Protein AF-A0A0D6QPH2-F1 (afdb_monomer)

Structure (mmCIF, N/CA/C/O backbone):
data_AF-A0A0D6QPH2-F1
#
_entry.id   AF-A0A0D6QPH2-F1
#
loop_
_atom_site.group_PDB
_atom_site.id
_atom_site.type_symbol
_atom_site.label_atom_id
_atom_site.label_alt_id
_atom_site.label_comp_id
_atom_site.label_asym_id
_atom_site.label_entity_id
_atom_site.label_seq_id
_atom_site.pdbx_PDB_ins_code
_atom_site.Cartn_x
_atom_site.Cartn_y
_atom_site.Cartn_z
_atom_site.occupancy
_atom_site.B_iso_or_equiv
_atom_site.auth_seq_id
_atom_site.auth_comp_id
_atom_site.auth_asym_id
_atom_site.auth_atom_id
_atom_site.pdbx_PDB_model_num
ATOM 1 N N . MET A 1 1 ? -24.307 16.383 62.737 1.00 40.12 1 MET A N 1
ATOM 2 C CA . MET A 1 1 ? -23.152 16.161 61.838 1.00 40.12 1 MET A CA 1
ATOM 3 C C . MET A 1 1 ? -23.706 15.683 60.499 1.00 40.12 1 MET A C 1
ATOM 5 O O . MET A 1 1 ? -24.407 14.683 60.487 1.00 40.12 1 MET A O 1
ATOM 9 N N . ARG A 1 2 ? -23.546 16.460 59.417 1.00 39.25 2 ARG A N 1
ATOM 10 C CA . ARG A 1 2 ? -24.075 16.139 58.074 1.00 39.25 2 ARG A CA 1
ATOM 11 C C . ARG A 1 2 ? -23.055 15.276 57.315 1.00 39.25 2 ARG A C 1
ATOM 13 O O . ARG A 1 2 ? -21.890 15.669 57.307 1.00 39.25 2 ARG A O 1
ATOM 20 N N . PRO A 1 3 ? -23.450 14.178 56.651 1.00 43.19 3 PRO A N 1
ATOM 21 C CA . PRO A 1 3 ? -22.551 13.473 55.750 1.00 43.19 3 PRO A CA 1
ATOM 22 C C . PRO A 1 3 ? -22.419 14.270 54.446 1.00 43.19 3 PRO A C 1
ATOM 24 O O . PRO A 1 3 ? -23.414 14.693 53.855 1.00 43.19 3 PRO A O 1
ATOM 27 N N . GLN A 1 4 ? -21.179 14.519 54.027 1.00 46.94 4 GLN A N 1
ATOM 28 C CA . GLN A 1 4 ? -20.882 15.124 52.736 1.00 46.94 4 GLN A CA 1
ATOM 29 C C . GLN A 1 4 ? -21.007 14.068 51.638 1.00 46.94 4 GLN A C 1
ATOM 31 O O . GLN A 1 4 ? -20.364 13.023 51.680 1.00 46.94 4 GLN A O 1
ATOM 36 N N . VAL A 1 5 ? -21.858 14.356 50.658 1.00 51.09 5 VAL A N 1
ATOM 37 C CA . VAL A 1 5 ? -22.009 13.572 49.434 1.00 51.09 5 VAL A CA 1
ATOM 38 C C . VAL A 1 5 ? -20.795 13.858 48.552 1.00 51.09 5 VAL A C 1
ATOM 40 O O . VAL A 1 5 ? -20.709 14.919 47.935 1.00 51.09 5 VAL A O 1
ATOM 43 N N . ILE A 1 6 ? -19.846 12.925 48.505 1.00 52.03 6 ILE A N 1
ATOM 44 C CA . ILE A 1 6 ? -18.711 12.978 47.580 1.00 52.03 6 ILE A CA 1
ATOM 45 C C . ILE A 1 6 ? -19.238 12.598 46.192 1.00 52.03 6 ILE A C 1
ATOM 47 O O . ILE A 1 6 ? -19.447 11.427 45.885 1.00 52.03 6 ILE A O 1
ATOM 51 N N . ARG A 1 7 ? -19.492 13.604 45.350 1.00 48.62 7 ARG A N 1
ATOM 52 C CA . ARG A 1 7 ? -19.710 13.411 43.912 1.00 48.62 7 ARG A CA 1
ATOM 53 C C . ARG A 1 7 ? -18.350 13.222 43.241 1.00 48.62 7 ARG A C 1
ATOM 55 O O . ARG A 1 7 ? -17.692 14.198 42.899 1.00 48.62 7 ARG A O 1
ATOM 62 N N . LEU A 1 8 ? -17.934 11.971 43.055 1.00 47.03 8 LEU A N 1
ATOM 63 C CA . LEU A 1 8 ? -16.878 11.620 42.104 1.00 47.03 8 LEU A CA 1
ATOM 64 C C . LEU A 1 8 ? -17.444 11.796 40.690 1.00 47.03 8 LEU A C 1
ATOM 66 O O . LEU A 1 8 ? -18.171 10.944 40.184 1.00 47.03 8 LEU A O 1
ATOM 70 N N . ILE A 1 9 ? -17.171 12.952 40.088 1.00 52.75 9 ILE A N 1
ATOM 71 C CA . ILE A 1 9 ? -17.467 13.214 38.680 1.00 52.75 9 ILE A CA 1
ATOM 72 C C . ILE A 1 9 ? -16.400 12.505 37.846 1.00 52.75 9 ILE A C 1
ATOM 74 O O . ILE A 1 9 ? -15.202 12.669 38.067 1.00 52.75 9 ILE A O 1
ATOM 78 N N . ALA A 1 10 ? -16.884 11.682 36.922 1.00 47.38 10 ALA A N 1
ATOM 79 C CA . ALA A 1 10 ? -16.132 10.839 36.014 1.00 47.38 10 ALA A CA 1
ATOM 80 C C . ALA A 1 10 ? -15.058 11.610 35.227 1.00 47.38 10 ALA A C 1
ATOM 82 O O . ALA A 1 10 ? -15.365 12.509 34.447 1.00 47.38 10 ALA A O 1
ATOM 83 N N . ALA A 1 11 ? -13.803 11.186 35.371 1.00 50.38 11 ALA A N 1
ATOM 84 C CA . ALA A 1 11 ? -12.746 11.467 34.410 1.00 50.38 11 ALA A CA 1
ATOM 85 C C . ALA A 1 11 ? -12.866 10.463 33.250 1.00 50.38 11 ALA A C 1
ATOM 87 O O . ALA A 1 11 ? -12.215 9.425 33.238 1.00 50.38 11 ALA A O 1
ATOM 88 N N . LEU A 1 12 ? -13.757 10.741 32.298 1.00 48.78 12 LEU A N 1
ATOM 89 C CA . LEU A 1 12 ? -13.895 9.986 31.047 1.00 48.78 12 LEU A CA 1
ATOM 9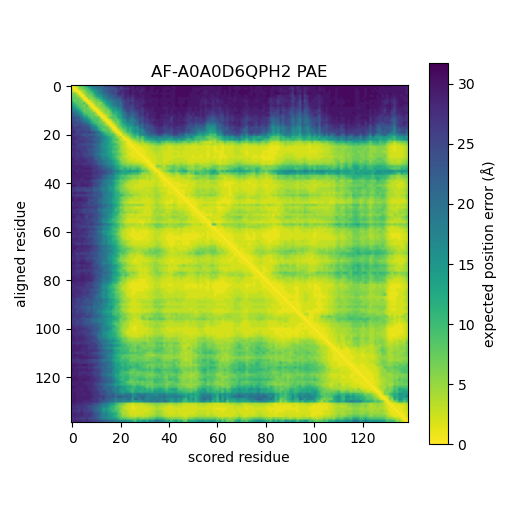0 C C . LEU A 1 12 ? -13.955 10.979 29.884 1.00 48.78 12 LEU A C 1
ATOM 92 O O . LEU A 1 12 ? -14.996 11.188 29.274 1.00 48.78 12 LEU A O 1
ATOM 96 N N . ALA A 1 13 ? -12.837 11.645 29.609 1.00 50.22 13 ALA A N 1
ATOM 97 C CA . ALA A 1 13 ? -12.707 12.521 28.446 1.00 50.22 13 ALA A CA 1
ATOM 98 C C . ALA A 1 13 ? -11.258 12.530 27.942 1.00 50.22 13 ALA A C 1
ATOM 100 O O . ALA A 1 13 ? -10.602 13.567 27.928 1.00 50.22 13 ALA A O 1
ATOM 101 N N . SER A 1 14 ? -10.704 11.361 27.600 1.00 45.38 14 SER A N 1
ATOM 102 C CA . SER A 1 14 ? -9.336 11.282 27.053 1.00 45.38 14 SER A CA 1
ATOM 103 C C . SER A 1 14 ? -9.091 10.047 26.172 1.00 45.38 14 SER A C 1
ATOM 105 O O . SER A 1 14 ? -8.081 9.377 26.344 1.00 45.38 14 SER A O 1
ATOM 107 N N . VAL A 1 15 ? -9.996 9.701 25.246 1.00 50.97 15 VAL A N 1
ATOM 108 C CA . VAL A 1 15 ? -9.698 8.646 24.237 1.00 50.97 15 VAL A CA 1
ATOM 109 C C . VAL A 1 15 ? -10.086 9.032 22.800 1.00 50.97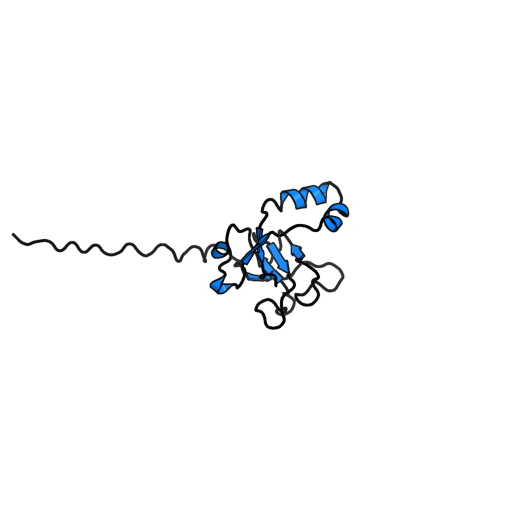 15 VAL A C 1
ATOM 111 O O . VAL A 1 15 ? -9.670 8.379 21.856 1.00 50.97 15 VAL A O 1
ATOM 114 N N . ALA A 1 16 ? -10.813 10.131 22.582 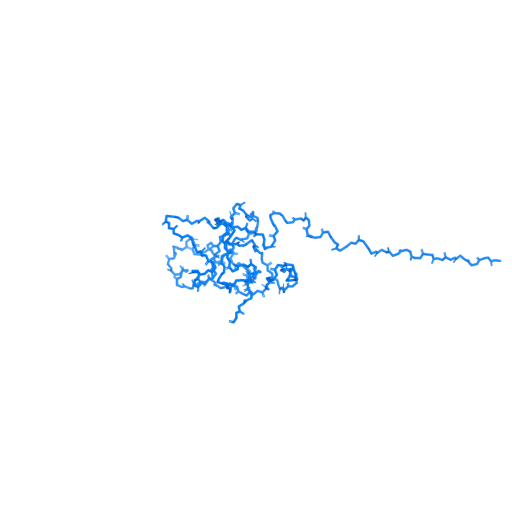1.00 45.97 16 ALA A N 1
ATOM 115 C CA . ALA A 1 16 ? -11.321 10.489 21.250 1.00 45.97 16 ALA A CA 1
ATOM 116 C C . ALA A 1 16 ? -10.386 11.391 20.411 1.00 45.97 16 ALA A C 1
ATOM 118 O O . ALA A 1 16 ? -10.823 11.940 19.408 1.00 45.97 16 ALA A O 1
ATOM 119 N N . ALA A 1 17 ? -9.125 11.587 20.815 1.00 46.31 17 ALA A N 1
ATOM 120 C CA . ALA A 1 17 ? -8.238 12.592 20.212 1.00 46.31 17 ALA A CA 1
ATOM 121 C C . ALA A 1 17 ? -6.936 12.025 19.615 1.00 46.31 17 ALA A C 1
ATOM 123 O O . ALA A 1 17 ? -5.958 12.755 19.499 1.00 46.31 17 ALA A O 1
ATOM 124 N N . LEU A 1 18 ? -6.901 10.742 19.231 1.00 49.59 18 LEU A N 1
ATOM 125 C CA . LEU A 1 18 ? -5.794 10.205 18.418 1.00 49.59 18 LEU A CA 1
ATOM 126 C C . LEU A 1 18 ? -6.093 10.167 16.910 1.00 49.59 18 LEU A C 1
ATOM 128 O O . LEU A 1 18 ? -5.174 9.959 16.126 1.00 49.59 18 LEU A O 1
ATOM 132 N N . SER A 1 19 ? -7.332 10.430 16.484 1.00 49.03 19 SER A N 1
ATOM 133 C CA . SER A 1 19 ? -7.705 10.514 15.062 1.00 49.03 19 SER A CA 1
ATOM 134 C C . SER A 1 19 ? -7.474 11.897 14.435 1.00 49.03 19 SER A C 1
ATOM 136 O O . SER A 1 19 ? -7.695 12.068 13.245 1.00 49.03 19 SER A O 1
ATOM 138 N N . ALA A 1 20 ? -7.021 12.892 15.208 1.00 47.28 20 ALA A N 1
ATOM 139 C CA . ALA A 1 20 ? -6.830 14.271 14.738 1.00 47.28 20 ALA A CA 1
ATOM 140 C C . ALA A 1 20 ? -5.359 14.656 14.470 1.00 47.28 20 ALA A C 1
ATOM 142 O O . ALA A 1 20 ? -5.087 15.812 14.157 1.00 47.28 20 ALA A O 1
ATOM 143 N N . CYS A 1 21 ? -4.412 13.720 14.602 1.00 59.72 21 CYS A N 1
ATOM 144 C CA . CYS A 1 21 ? -2.975 14.003 14.460 1.00 59.72 21 CYS A CA 1
ATOM 145 C C . CYS A 1 21 ? -2.320 13.382 13.214 1.00 59.72 21 CYS A C 1
ATOM 147 O O . CYS A 1 21 ? -1.132 13.606 13.009 1.00 59.72 21 CYS A O 1
ATOM 149 N N . GLN A 1 22 ? -3.046 12.602 12.403 1.00 63.06 22 GLN A N 1
ATOM 150 C CA . GLN A 1 22 ? -2.541 12.058 11.135 1.00 63.06 22 GLN A CA 1
ATOM 151 C C . GLN A 1 22 ? -3.383 12.619 9.988 1.00 63.06 22 GLN A C 1
ATOM 153 O O . GLN A 1 22 ? -4.540 12.244 9.824 1.00 63.06 22 GLN A O 1
ATOM 158 N N . ASN A 1 23 ? -2.814 13.555 9.233 1.00 69.75 23 ASN A N 1
ATOM 159 C CA . ASN A 1 23 ? -3.359 14.014 7.964 1.00 69.75 23 ASN A CA 1
ATOM 160 C C . ASN A 1 23 ? -2.309 13.707 6.892 1.00 69.75 23 ASN A C 1
ATOM 162 O O . ASN A 1 23 ? -1.173 14.123 7.087 1.00 69.75 23 ASN A O 1
ATOM 166 N N . PRO A 1 24 ? -2.644 12.995 5.809 1.00 79.56 24 PRO A N 1
ATOM 167 C CA . PRO A 1 24 ? -3.920 12.330 5.532 1.00 79.56 24 PRO A CA 1
ATOM 168 C C . PRO A 1 24 ? -4.174 11.125 6.450 1.00 79.56 24 PRO A C 1
ATOM 170 O O . PRO A 1 24 ? -3.268 10.589 7.093 1.00 79.56 24 PRO A O 1
ATOM 173 N N . ASN A 1 25 ? -5.436 10.704 6.532 1.00 89.69 25 ASN A N 1
ATOM 174 C CA . ASN A 1 25 ? -5.838 9.599 7.402 1.00 89.69 25 ASN A CA 1
ATOM 175 C C . ASN A 1 25 ? -5.571 8.230 6.763 1.00 89.69 25 ASN A C 1
ATOM 177 O O . ASN A 1 25 ? -5.571 8.058 5.542 1.00 89.69 25 ASN A O 1
ATOM 181 N N . VAL A 1 26 ? -5.442 7.202 7.605 1.00 92.31 26 VAL A N 1
ATOM 182 C CA . VAL A 1 26 ? -5.423 5.808 7.137 1.00 92.31 26 VAL A CA 1
ATOM 183 C C . VAL A 1 26 ? -6.711 5.507 6.366 1.00 92.31 26 VAL A C 1
ATOM 185 O O . VAL A 1 26 ? -7.818 5.738 6.849 1.00 92.31 26 VAL A O 1
ATOM 188 N N . GLY A 1 27 ? -6.568 4.961 5.162 1.00 93.25 27 GLY A N 1
ATOM 189 C CA . GLY A 1 27 ? -7.670 4.628 4.269 1.00 93.25 27 GLY A CA 1
ATOM 190 C C . GLY A 1 27 ? -8.154 5.780 3.382 1.00 93.25 27 GLY A C 1
ATOM 191 O O . GLY A 1 27 ? -9.068 5.551 2.585 1.00 93.25 27 GLY A O 1
ATOM 192 N N . GLU A 1 28 ? -7.571 6.977 3.495 1.00 94.31 28 GLU A N 1
ATOM 193 C CA . GLU A 1 28 ? -7.815 8.096 2.580 1.00 94.31 28 GLU A CA 1
ATOM 194 C C . GLU A 1 28 ? -7.261 7.796 1.182 1.00 94.31 28 GLU A C 1
ATOM 196 O O . GLU A 1 28 ? -6.319 7.024 1.042 1.00 94.31 28 GLU A O 1
ATOM 201 N N . ARG A 1 29 ? -7.873 8.338 0.124 1.00 94.38 29 ARG A N 1
ATOM 202 C CA . ARG A 1 29 ? -7.527 7.977 -1.258 1.00 94.38 29 ARG A CA 1
ATOM 203 C C . ARG A 1 29 ? -6.236 8.646 -1.711 1.00 94.38 29 ARG A C 1
ATOM 205 O O . ARG A 1 29 ? -6.079 9.850 -1.563 1.00 94.38 29 ARG A O 1
ATOM 212 N N . CYS A 1 30 ? -5.383 7.876 -2.378 1.00 94.69 30 CYS A N 1
ATOM 213 C CA . CYS A 1 30 ? -4.133 8.361 -2.953 1.00 94.69 30 CYS A CA 1
ATOM 214 C C . CYS A 1 30 ? -3.962 7.894 -4.401 1.00 94.69 30 CYS A C 1
ATOM 216 O O . CYS A 1 30 ? -4.617 6.954 -4.868 1.00 94.69 30 CYS A O 1
ATOM 218 N N . LYS A 1 31 ? -3.068 8.574 -5.116 1.00 93.12 31 LYS A N 1
ATOM 219 C CA . LYS A 1 31 ? -2.665 8.248 -6.483 1.00 93.12 31 LYS A CA 1
ATOM 220 C C . LYS A 1 31 ? -1.195 7.861 -6.459 1.00 93.12 31 LYS A C 1
ATOM 222 O O . LYS A 1 31 ? -0.385 8.654 -5.990 1.00 93.12 31 LYS A O 1
ATOM 227 N N . LEU A 1 32 ? -0.870 6.680 -6.981 1.00 90.12 32 LEU A N 1
ATOM 228 C CA . LEU A 1 32 ? 0.522 6.287 -7.180 1.00 90.12 32 LEU A CA 1
ATOM 229 C C . LEU A 1 32 ? 1.156 7.141 -8.281 1.00 90.12 32 LEU A C 1
ATOM 231 O O . LEU A 1 32 ? 0.560 7.340 -9.347 1.00 90.12 32 LEU A O 1
ATOM 235 N N . SER A 1 33 ? 2.379 7.600 -8.044 1.00 86.31 33 SER A N 1
ATOM 236 C CA . SER A 1 33 ? 3.237 8.187 -9.066 1.00 86.31 33 SER A CA 1
ATOM 237 C C . SER A 1 33 ? 3.685 7.078 -10.011 1.00 86.31 33 SER A C 1
ATOM 239 O O . SER A 1 33 ? 4.633 6.341 -9.749 1.00 86.31 33 SER A O 1
ATOM 241 N N . TRP A 1 34 ? 2.968 6.934 -11.119 1.00 81.62 34 TRP A N 1
ATOM 242 C CA . TRP A 1 34 ? 3.272 5.952 -12.150 1.00 81.62 34 TRP A CA 1
ATOM 243 C C . TRP A 1 34 ? 3.918 6.645 -13.348 1.00 81.62 34 TRP A C 1
ATOM 245 O O . TRP A 1 34 ? 3.539 7.763 -13.695 1.00 81.62 34 TRP A O 1
ATOM 255 N N . GLY A 1 35 ? 4.920 6.003 -13.951 1.00 78.88 35 GLY A N 1
ATOM 256 C CA . GLY A 1 35 ? 5.636 6.541 -15.111 1.00 78.88 35 GLY A CA 1
ATOM 257 C C . GLY A 1 35 ? 4.769 6.599 -16.377 1.00 78.88 35 GLY A C 1
ATOM 258 O O . GLY A 1 35 ? 3.555 6.780 -16.336 1.00 78.88 35 GLY A O 1
ATOM 259 N N . SER A 1 36 ? 5.382 6.419 -17.548 1.00 68.88 36 SER A N 1
ATOM 260 C CA . SER A 1 36 ? 4.631 6.333 -18.806 1.00 68.88 36 SER A CA 1
ATOM 261 C C . SER A 1 36 ? 3.920 4.977 -18.911 1.00 68.88 36 SER A C 1
ATOM 263 O O . SER A 1 36 ? 4.508 3.999 -19.370 1.00 68.88 36 SER A O 1
ATOM 265 N N . GLY A 1 37 ? 2.670 4.907 -18.461 1.00 79.81 37 GLY A N 1
ATOM 266 C CA . GLY A 1 37 ? 1.843 3.704 -18.514 1.00 79.81 37 GLY A CA 1
ATOM 267 C C . GLY A 1 37 ? 0.521 3.882 -17.776 1.00 79.81 37 GLY A C 1
ATOM 268 O O . GLY A 1 37 ? 0.290 4.907 -17.136 1.00 79.81 37 GLY A O 1
ATOM 269 N N . GLU A 1 38 ? -0.344 2.874 -17.858 1.00 83.31 38 GLU A N 1
ATOM 270 C CA . GLU A 1 38 ? -1.559 2.827 -17.047 1.00 83.31 38 GLU A CA 1
ATOM 271 C C . GLU A 1 38 ? -1.185 2.418 -15.610 1.00 83.31 38 GLU A C 1
ATOM 273 O O . GLU A 1 38 ? -0.504 1.399 -15.438 1.00 83.31 38 GLU A O 1
ATOM 278 N N . PRO A 1 39 ? -1.544 3.213 -14.584 1.00 86.25 39 PRO A N 1
ATOM 279 C CA . PRO A 1 39 ? -1.261 2.861 -13.199 1.00 86.25 39 PRO A CA 1
ATOM 280 C C . PRO A 1 39 ? -2.037 1.603 -12.792 1.00 86.25 39 PRO A C 1
ATOM 282 O O . PRO A 1 39 ? -3.123 1.346 -13.323 1.00 86.25 39 PRO A O 1
ATOM 285 N N . PRO A 1 40 ? -1.526 0.819 -11.827 1.00 90.50 40 PRO A N 1
ATOM 286 C CA . PRO A 1 40 ? -2.287 -0.292 -11.290 1.00 90.50 40 PRO A CA 1
ATOM 287 C C . PRO A 1 40 ? -3.579 0.236 -10.658 1.00 90.50 40 PRO A C 1
ATOM 289 O O . PRO A 1 40 ? -3.607 1.270 -9.986 1.00 90.50 40 PRO A O 1
ATOM 292 N N . SER A 1 41 ? -4.653 -0.511 -10.872 1.00 92.81 41 SER A N 1
ATOM 293 C CA . SER A 1 41 ? -5.959 -0.295 -10.260 1.00 92.81 41 SER A CA 1
ATOM 294 C C . SER A 1 41 ? -6.324 -1.517 -9.419 1.00 92.81 41 SER A C 1
ATOM 296 O O . SER A 1 41 ? -5.767 -2.594 -9.644 1.00 92.81 41 SER A O 1
ATOM 298 N N . PRO A 1 42 ? -7.298 -1.418 -8.506 1.00 93.25 42 PRO A N 1
ATOM 299 C CA . PRO A 1 42 ? -7.763 -2.576 -7.747 1.00 93.25 42 PRO A CA 1
ATOM 300 C C . PRO A 1 42 ? -8.240 -3.756 -8.610 1.00 93.25 42 PRO A C 1
ATOM 302 O O . PRO A 1 42 ? -8.260 -4.887 -8.135 1.00 93.25 42 PRO A O 1
ATOM 305 N N . GLN A 1 43 ? -8.627 -3.509 -9.867 1.00 91.75 43 GLN A N 1
ATOM 306 C CA . GLN A 1 43 ? -9.059 -4.537 -10.817 1.00 91.75 43 GLN A CA 1
ATOM 307 C C . GLN A 1 43 ? -7.909 -5.147 -11.623 1.00 91.75 43 GLN A C 1
ATOM 309 O O . GLN A 1 43 ? -8.048 -6.260 -12.124 1.00 91.75 43 GLN A O 1
ATOM 314 N N . THR A 1 44 ? -6.806 -4.415 -11.794 1.00 91.25 44 THR A N 1
ATOM 315 C CA . THR A 1 44 ? -5.670 -4.823 -12.639 1.00 91.25 44 THR A CA 1
ATOM 316 C C . THR A 1 44 ? -4.441 -5.234 -11.838 1.00 91.25 44 THR A C 1
ATOM 318 O O . THR A 1 44 ? -3.546 -5.876 -12.383 1.00 91.25 44 THR A O 1
ATOM 321 N N . ALA A 1 45 ? -4.387 -4.885 -10.554 1.00 89.06 45 ALA A N 1
ATOM 322 C CA . ALA A 1 45 ? -3.289 -5.232 -9.674 1.00 89.06 45 ALA A CA 1
ATOM 323 C C . ALA A 1 45 ? -3.202 -6.756 -9.480 1.00 89.06 45 ALA A C 1
ATOM 325 O O . ALA A 1 45 ? -4.172 -7.403 -9.088 1.00 89.06 45 ALA A O 1
ATOM 326 N N . SER A 1 46 ? -2.022 -7.333 -9.724 1.00 87.12 46 SER A N 1
ATOM 327 C CA . SER A 1 46 ? -1.722 -8.746 -9.439 1.00 87.12 46 SER A CA 1
ATOM 328 C C . SER A 1 46 ? -1.180 -8.979 -8.023 1.00 87.12 46 SER A C 1
ATOM 330 O O . SER A 1 46 ? -0.941 -10.117 -7.627 1.00 87.12 46 SER A O 1
ATOM 332 N N . GLY A 1 47 ? -0.959 -7.902 -7.274 1.00 88.81 47 GLY A N 1
ATOM 333 C CA . GLY A 1 47 ? -0.446 -7.869 -5.910 1.00 88.81 47 GLY A CA 1
ATOM 334 C C . GLY A 1 47 ? -0.514 -6.442 -5.371 1.00 88.81 47 GLY A C 1
ATOM 335 O O . GLY A 1 47 ? -1.023 -5.552 -6.051 1.00 88.81 47 GLY A O 1
ATOM 336 N N . ASP A 1 48 ? -0.012 -6.225 -4.160 1.00 89.94 48 ASP A N 1
ATOM 337 C CA . ASP A 1 48 ? 0.024 -4.889 -3.569 1.00 89.94 48 ASP A CA 1
ATOM 338 C C . ASP A 1 48 ? 1.138 -4.053 -4.211 1.00 89.94 48 ASP A C 1
ATOM 340 O O . ASP A 1 48 ? 2.311 -4.428 -4.191 1.00 89.94 48 ASP A O 1
ATOM 344 N N . TYR A 1 49 ? 0.770 -2.900 -4.761 1.00 90.06 49 TYR A N 1
ATOM 345 C CA . TYR A 1 49 ? 1.706 -1.876 -5.215 1.00 90.06 49 TYR A CA 1
ATOM 346 C C . TYR A 1 49 ? 1.734 -0.779 -4.169 1.00 90.06 49 TYR A C 1
ATOM 348 O O . TYR A 1 49 ? 0.672 -0.304 -3.771 1.00 90.06 49 TYR A O 1
ATOM 356 N N . PHE A 1 50 ? 2.918 -0.349 -3.741 1.00 88.56 50 PHE A N 1
ATOM 357 C CA . PHE A 1 50 ? 3.026 0.753 -2.795 1.00 88.56 50 PHE A CA 1
ATOM 358 C C . PHE A 1 50 ? 4.094 1.770 -3.191 1.00 88.56 50 PHE A C 1
ATOM 360 O O . PHE A 1 50 ? 5.055 1.455 -3.891 1.00 88.56 50 PHE A O 1
ATOM 367 N N . GLU A 1 51 ? 3.917 2.992 -2.705 1.00 86.94 51 GLU A N 1
ATOM 368 C CA . GLU A 1 51 ? 4.852 4.104 -2.849 1.00 86.94 51 GLU A CA 1
ATOM 369 C C . GLU A 1 51 ? 5.075 4.753 -1.480 1.00 86.94 51 GLU A C 1
ATOM 371 O O . GLU A 1 51 ? 4.128 5.241 -0.851 1.00 86.94 51 GLU A O 1
ATOM 376 N N . SER A 1 52 ? 6.329 4.746 -1.019 1.00 84.31 52 SER A N 1
ATOM 377 C CA . SER A 1 52 ? 6.781 5.529 0.133 1.00 84.31 52 SER A CA 1
ATOM 378 C C . SER A 1 52 ? 7.049 6.982 -0.276 1.00 84.31 52 SER A C 1
ATOM 380 O O . SER A 1 52 ? 7.425 7.258 -1.414 1.00 84.31 52 SER A O 1
ATOM 382 N N . GLY A 1 53 ? 6.824 7.931 0.640 1.00 82.31 53 GLY A N 1
ATOM 383 C CA . GLY A 1 53 ? 7.024 9.363 0.372 1.00 82.31 53 GLY A CA 1
ATOM 384 C C . GLY A 1 53 ? 6.046 9.961 -0.648 1.00 82.31 53 GLY A C 1
ATOM 385 O O . GLY A 1 53 ? 6.334 11.000 -1.244 1.00 82.31 53 GLY A O 1
ATOM 386 N N . ASN A 1 54 ? 4.901 9.308 -0.874 1.00 88.88 54 ASN A N 1
ATOM 387 C CA . ASN A 1 54 ? 3.859 9.817 -1.757 1.00 88.88 54 ASN A CA 1
ATOM 388 C C . ASN A 1 54 ? 3.286 11.124 -1.185 1.00 88.88 54 ASN A C 1
ATOM 390 O O . ASN A 1 54 ? 2.791 11.155 -0.060 1.00 88.88 54 ASN A O 1
ATOM 394 N N . ILE A 1 55 ? 3.286 12.199 -1.976 1.00 86.38 55 ILE A N 1
ATOM 395 C CA . ILE A 1 55 ? 2.830 13.528 -1.526 1.00 86.38 55 ILE A CA 1
ATOM 396 C C . ILE A 1 55 ? 1.358 13.565 -1.093 1.00 86.38 55 ILE A C 1
ATOM 398 O O . ILE A 1 55 ? 0.971 14.439 -0.329 1.00 86.38 55 ILE A O 1
ATOM 402 N N . GLY A 1 56 ? 0.535 12.638 -1.591 1.00 87.38 56 GLY A N 1
ATOM 403 C CA . GLY A 1 56 ? -0.867 12.495 -1.207 1.00 87.38 56 GLY A CA 1
ATOM 404 C C . GLY A 1 56 ? -1.072 11.654 0.049 1.00 87.38 56 GLY A C 1
ATOM 405 O O . GLY A 1 56 ? -2.208 11.545 0.491 1.00 87.38 56 GLY A O 1
ATOM 406 N N . CYS A 1 57 ? -0.006 11.059 0.593 1.00 91.12 57 CYS A N 1
ATOM 407 C CA . CYS A 1 57 ? -0.001 10.295 1.837 1.00 91.12 57 CYS A CA 1
ATOM 408 C C . CYS A 1 57 ? 0.928 10.877 2.921 1.00 91.12 57 CYS A C 1
ATOM 410 O O . CYS A 1 57 ? 0.842 10.444 4.065 1.00 91.12 57 CYS A O 1
ATOM 412 N N . GLU A 1 58 ? 1.758 11.873 2.596 1.00 87.81 58 GLU A N 1
ATOM 413 C CA . GLU A 1 58 ? 2.740 12.488 3.502 1.00 87.81 58 GLU A CA 1
ATOM 414 C C . GLU A 1 58 ? 3.636 11.433 4.184 1.00 87.81 58 GLU A C 1
ATOM 416 O O . GLU A 1 58 ? 4.444 10.789 3.513 1.00 87.81 58 GLU A O 1
ATOM 421 N N . ASP A 1 59 ? 3.478 11.236 5.498 1.00 85.19 59 ASP A N 1
ATOM 422 C CA . ASP A 1 59 ? 4.218 10.253 6.304 1.00 85.19 59 ASP A CA 1
ATOM 423 C C . ASP A 1 59 ? 3.664 8.817 6.179 1.00 85.19 59 ASP A C 1
ATOM 425 O O . ASP A 1 59 ? 4.212 7.869 6.750 1.00 85.19 59 ASP A O 1
ATOM 429 N N . LEU A 1 60 ? 2.553 8.640 5.462 1.00 90.44 60 LEU A N 1
ATOM 430 C CA . LEU A 1 60 ? 1.956 7.346 5.146 1.00 90.44 60 LEU A CA 1
ATOM 431 C C . LEU A 1 60 ? 2.460 6.821 3.795 1.00 90.44 60 LEU A C 1
ATOM 433 O O . LEU A 1 60 ? 3.036 7.543 2.983 1.00 90.44 60 LEU A O 1
ATOM 437 N N . ILE A 1 61 ? 2.199 5.543 3.522 1.00 90.12 61 ILE A N 1
ATOM 438 C CA . ILE A 1 61 ? 2.463 4.952 2.206 1.00 90.12 61 ILE A CA 1
ATOM 439 C C . ILE A 1 61 ? 1.176 4.877 1.392 1.00 90.12 61 ILE A C 1
ATOM 441 O O . ILE A 1 61 ? 0.116 4.563 1.930 1.00 90.12 61 ILE A O 1
ATOM 445 N N . CYS A 1 62 ? 1.255 5.135 0.091 1.00 93.94 62 CYS A N 1
ATOM 446 C CA . CYS A 1 62 ? 0.127 4.905 -0.805 1.00 93.94 62 CYS A CA 1
ATOM 447 C C . CYS A 1 62 ? 0.137 3.441 -1.240 1.00 93.94 62 CYS A C 1
ATOM 449 O O . CYS A 1 62 ? 1.153 3.002 -1.763 1.00 93.94 62 CYS A O 1
ATOM 451 N N . ILE A 1 63 ? -0.954 2.695 -1.040 1.00 93.94 63 ILE A N 1
ATOM 452 C CA . ILE A 1 63 ? -1.093 1.298 -1.483 1.00 93.94 63 ILE A CA 1
ATOM 453 C C . ILE A 1 63 ? -2.241 1.174 -2.486 1.00 93.94 63 ILE A C 1
ATOM 455 O O . ILE A 1 63 ? -3.333 1.692 -2.261 1.00 93.94 63 ILE A O 1
ATOM 459 N N . VAL A 1 64 ? -2.019 0.438 -3.572 1.00 95.25 64 VAL A N 1
ATOM 460 C CA . VAL A 1 64 ? -3.069 -0.117 -4.431 1.00 95.25 64 VAL A CA 1
ATOM 461 C C . VAL A 1 64 ? -3.063 -1.629 -4.258 1.00 95.25 64 VAL A C 1
ATOM 463 O O . VAL A 1 64 ? -2.080 -2.287 -4.596 1.00 95.25 64 VAL A O 1
ATOM 466 N N . SER A 1 65 ? -4.176 -2.167 -3.768 1.00 93.56 65 SER A N 1
ATOM 467 C CA . SER A 1 65 ? -4.374 -3.603 -3.559 1.00 93.56 65 SER A CA 1
ATOM 468 C C . SER A 1 65 ? -5.419 -4.163 -4.520 1.00 93.56 65 SER A C 1
ATOM 470 O O . SER A 1 65 ? -6.393 -3.460 -4.819 1.00 93.56 65 SER A O 1
ATOM 472 N N . PRO A 1 66 ? -5.295 -5.435 -4.940 1.00 93.50 66 PRO A N 1
ATOM 473 C CA . PRO A 1 66 ? -6.395 -6.161 -5.556 1.00 93.50 66 PRO A CA 1
ATOM 474 C C . PRO A 1 66 ? -7.581 -6.170 -4.589 1.00 93.50 66 PRO A C 1
ATOM 476 O O . PRO A 1 66 ? -7.436 -6.546 -3.424 1.00 93.50 66 PRO A O 1
ATOM 479 N N . ALA A 1 67 ? -8.755 -5.744 -5.047 1.00 91.25 67 ALA A N 1
ATOM 480 C CA . ALA A 1 67 ? -9.930 -5.681 -4.188 1.00 91.25 67 ALA A CA 1
ATOM 481 C C . ALA A 1 67 ? -11.202 -6.102 -4.939 1.00 91.25 67 ALA A C 1
ATOM 483 O O . ALA A 1 67 ? -11.370 -5.754 -6.111 1.00 91.25 67 ALA A O 1
ATOM 484 N N . PR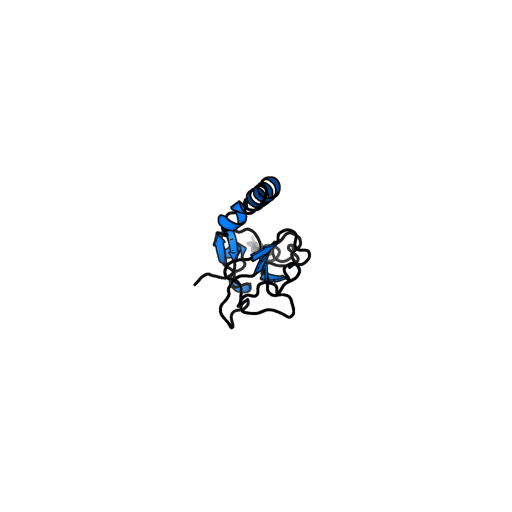O A 1 68 ? -12.135 -6.815 -4.277 1.00 86.75 68 PRO A N 1
ATOM 485 C CA . PRO A 1 68 ? -13.380 -7.238 -4.906 1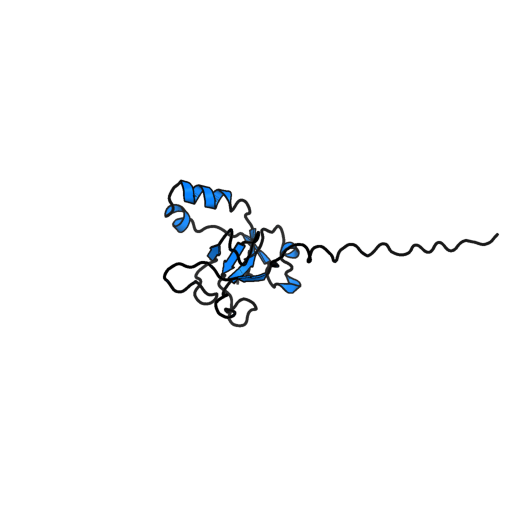.00 86.75 68 PRO A CA 1
ATOM 486 C C . PRO A 1 68 ? -14.197 -6.047 -5.406 1.00 86.75 68 PRO A C 1
ATOM 488 O O . PRO A 1 68 ? -14.294 -5.017 -4.724 1.00 86.75 68 PRO A O 1
ATOM 491 N N . ALA A 1 69 ? -14.850 -6.212 -6.557 1.00 85.44 69 ALA A N 1
ATOM 492 C CA . ALA A 1 69 ? -15.785 -5.223 -7.079 1.00 85.44 69 ALA A CA 1
ATOM 493 C C . ALA A 1 69 ? -16.891 -4.920 -6.050 1.00 85.44 69 ALA A C 1
ATOM 495 O O . ALA A 1 69 ? -17.447 -5.825 -5.429 1.00 85.44 69 ALA A O 1
ATOM 496 N N . GLY A 1 70 ? -17.192 -3.634 -5.855 1.00 84.56 70 GLY A N 1
ATOM 497 C CA . GLY A 1 70 ? -18.178 -3.171 -4.871 1.00 84.56 70 GLY A CA 1
ATOM 498 C C . GLY A 1 70 ? -17.659 -3.044 -3.432 1.00 84.56 70 GLY A C 1
ATOM 499 O O . GLY A 1 70 ? -18.368 -2.497 -2.590 1.00 84.56 70 GLY A O 1
ATOM 500 N N . SER A 1 71 ? -16.428 -3.480 -3.133 1.00 89.75 71 SER A N 1
ATOM 501 C CA . SER A 1 71 ? -15.774 -3.138 -1.863 1.00 89.75 71 SER A CA 1
ATOM 502 C C . SER A 1 71 ? 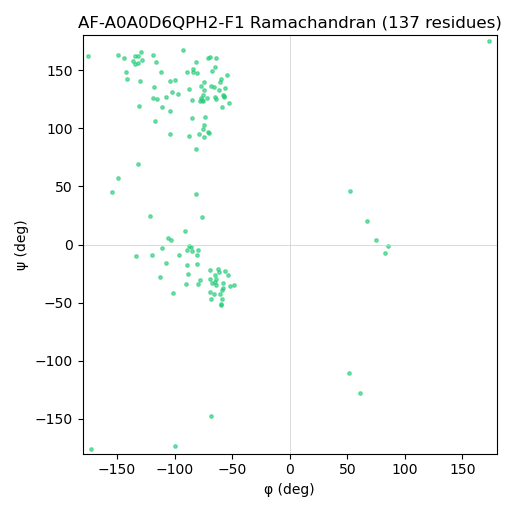-15.380 -1.655 -1.827 1.00 89.75 71 SER A C 1
ATOM 504 O O . SER A 1 71 ? -15.234 -1.014 -2.870 1.00 89.75 71 SER A O 1
ATOM 506 N N . LYS A 1 72 ? -15.150 -1.105 -0.625 1.00 90.75 72 LYS A N 1
ATOM 507 C CA . LYS A 1 72 ? -14.757 0.306 -0.431 1.00 90.75 72 LYS A CA 1
ATOM 508 C C . LYS A 1 72 ? -13.552 0.717 -1.286 1.00 90.75 72 LYS A C 1
ATOM 510 O O . LYS A 1 72 ? -13.515 1.849 -1.766 1.00 90.75 72 LYS A O 1
ATOM 515 N N . TYR A 1 73 ? -12.604 -0.201 -1.480 1.00 94.12 73 TYR A N 1
ATOM 516 C CA . TYR A 1 73 ? -11.380 -0.006 -2.259 1.00 94.12 73 TYR A CA 1
ATOM 517 C C . TYR A 1 73 ? -11.408 -0.714 -3.619 1.00 94.12 73 TYR A C 1
ATOM 519 O O . TYR A 1 73 ? -10.426 -0.662 -4.340 1.00 94.12 73 TYR A O 1
ATOM 527 N N . GLY A 1 74 ? -12.532 -1.315 -4.016 1.00 92.88 74 GLY A N 1
ATOM 528 C CA . GLY A 1 74 ? -12.699 -2.071 -5.264 1.00 92.88 74 GLY A CA 1
ATOM 529 C C . GLY A 1 74 ? -12.832 -1.217 -6.523 1.00 92.88 74 GLY A C 1
ATOM 530 O O . GLY A 1 74 ? -13.451 -1.660 -7.485 1.00 92.88 74 GLY A O 1
ATOM 531 N N . GLY A 1 75 ? -12.332 0.019 -6.500 1.00 91.81 75 GLY A N 1
ATOM 532 C CA . GLY A 1 75 ? -12.435 1.000 -7.575 1.00 91.81 75 GLY A CA 1
ATOM 533 C C . GLY A 1 75 ? -11.665 2.281 -7.278 1.00 91.81 75 GLY A C 1
ATOM 534 O O . GLY A 1 75 ? -11.321 2.557 -6.122 1.00 91.81 75 GLY A O 1
ATOM 535 N N . CYS A 1 76 ? -11.401 3.046 -8.336 1.00 92.12 76 CYS A N 1
ATOM 536 C CA . CYS A 1 76 ? -10.714 4.331 -8.272 1.00 92.12 76 CYS A CA 1
ATOM 537 C C . CYS A 1 76 ? -11.706 5.483 -8.070 1.00 92.12 76 CYS A C 1
ATOM 539 O O . CYS A 1 76 ? -12.839 5.439 -8.551 1.00 92.12 76 CYS A O 1
ATOM 541 N N . SER A 1 77 ? -11.268 6.529 -7.374 1.00 89.62 77 SER A N 1
ATOM 542 C CA . SER A 1 77 ? -11.978 7.804 -7.280 1.00 89.62 77 SER A CA 1
ATOM 543 C C . SER A 1 77 ? -11.276 8.817 -8.180 1.00 89.62 77 SER A C 1
ATOM 545 O O . SER A 1 77 ? -10.282 9.419 -7.776 1.00 89.62 77 SER A O 1
ATOM 547 N N . GLY A 1 78 ? -11.759 8.971 -9.416 1.00 88.75 78 GLY A N 1
ATOM 548 C CA . GLY A 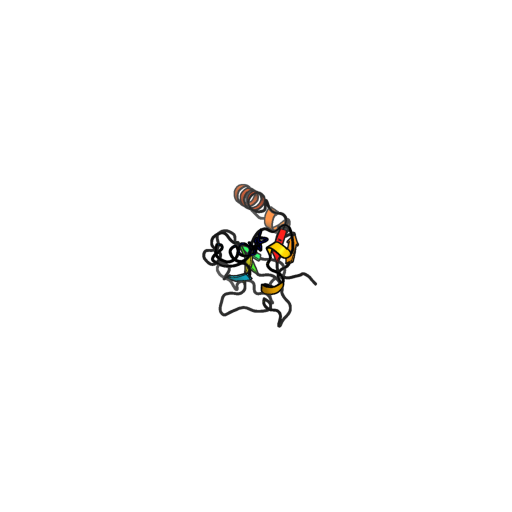1 78 ? -10.990 9.645 -10.465 1.00 88.75 78 GLY A CA 1
ATOM 549 C C . GLY A 1 78 ? -9.688 8.883 -10.725 1.00 88.75 78 GLY A C 1
ATOM 550 O O . GLY A 1 78 ? -9.715 7.664 -10.880 1.00 88.75 78 GLY A O 1
ATOM 551 N N . ASP A 1 79 ? -8.558 9.585 -10.683 1.00 87.31 79 ASP A N 1
ATOM 552 C CA . ASP A 1 79 ? -7.226 8.989 -10.857 1.00 87.31 79 ASP A CA 1
ATOM 553 C C . ASP A 1 79 ? -6.680 8.306 -9.586 1.00 87.31 79 ASP A C 1
ATOM 555 O O . ASP A 1 79 ? -5.628 7.665 -9.623 1.00 87.31 79 ASP A O 1
ATOM 559 N N . SER A 1 80 ? -7.346 8.473 -8.440 1.00 91.31 80 SER A N 1
ATOM 560 C CA . SER A 1 80 ? -6.882 7.934 -7.159 1.00 91.31 80 SER A CA 1
ATOM 561 C C . SER A 1 80 ? -7.387 6.509 -6.967 1.00 91.31 80 SER A C 1
ATOM 563 O O . SER A 1 80 ? -8.503 6.274 -6.493 1.00 91.31 80 SER A O 1
ATOM 565 N N . CYS A 1 81 ? -6.558 5.548 -7.358 1.00 93.88 81 CYS A N 1
ATOM 566 C CA . CYS A 1 81 ? -6.849 4.121 -7.249 1.00 93.88 81 CYS A CA 1
ATOM 567 C C . CYS A 1 81 ? -6.413 3.498 -5.913 1.00 93.88 81 CYS A C 1
ATOM 569 O O . CYS A 1 81 ? -6.899 2.424 -5.562 1.00 93.88 81 CYS A O 1
ATOM 571 N N . GLY A 1 82 ? -5.529 4.162 -5.166 1.00 94.62 82 GLY A N 1
ATOM 572 C CA . GLY A 1 82 ? -4.956 3.644 -3.927 1.00 94.62 82 GLY A CA 1
ATOM 573 C C . GLY A 1 82 ? -5.613 4.179 -2.661 1.00 94.62 82 GLY A C 1
ATOM 574 O O . GLY A 1 82 ? -6.617 4.903 -2.702 1.00 94.62 82 GLY A O 1
ATOM 575 N N . TYR A 1 83 ? -5.017 3.822 -1.529 1.00 95.50 83 TYR A N 1
ATOM 576 C CA . TYR A 1 83 ? -5.328 4.347 -0.209 1.00 95.50 83 TYR A CA 1
ATOM 577 C C . TYR A 1 83 ? -4.065 4.515 0.650 1.00 95.50 83 TYR A C 1
ATOM 579 O O . TYR A 1 83 ? -3.109 3.750 0.521 1.00 95.50 83 TYR A O 1
ATOM 587 N N . CYS A 1 84 ? -4.062 5.504 1.542 1.00 95.25 84 CYS A N 1
ATOM 588 C CA . CYS A 1 84 ? -2.965 5.726 2.472 1.00 95.25 84 CYS A CA 1
ATOM 589 C C . CYS A 1 84 ? -2.980 4.678 3.585 1.00 95.25 84 CYS A C 1
ATOM 591 O O . CYS A 1 84 ? -4.017 4.389 4.186 1.00 95.25 84 CYS A O 1
ATOM 593 N N . SER A 1 85 ? -1.821 4.101 3.867 1.00 93.81 85 SER A N 1
ATOM 594 C CA . SER A 1 85 ? -1.630 3.035 4.839 1.00 93.81 85 SER A CA 1
ATOM 595 C C . SER A 1 85 ? -0.459 3.341 5.760 1.00 93.81 85 SER A C 1
ATOM 597 O O . SER A 1 85 ? 0.455 4.091 5.419 1.00 93.81 85 SER A O 1
ATOM 599 N N . LYS A 1 86 ? -0.491 2.735 6.943 1.00 92.00 86 LYS A N 1
ATOM 600 C CA . LYS A 1 86 ? 0.557 2.846 7.949 1.00 92.00 86 LYS A CA 1
ATOM 601 C C . LYS A 1 86 ? 1.006 1.465 8.424 1.00 92.00 86 LYS A C 1
ATOM 603 O O . LYS A 1 86 ? 0.222 0.513 8.323 1.00 92.00 86 LYS A O 1
ATOM 608 N N . PRO A 1 87 ? 2.218 1.367 8.991 1.00 90.81 87 PRO A N 1
ATOM 609 C CA . PRO A 1 87 ? 2.624 0.206 9.764 1.00 90.81 87 PRO A CA 1
ATOM 610 C C . PRO A 1 87 ? 1.643 -0.093 10.898 1.00 90.81 87 PRO A C 1
ATOM 612 O O . PRO A 1 87 ? 1.085 0.822 11.511 1.00 90.81 87 PRO A O 1
ATOM 615 N N . CYS A 1 88 ? 1.457 -1.370 11.203 1.00 91.69 88 CYS A N 1
ATOM 616 C CA . CYS A 1 88 ? 0.522 -1.815 12.229 1.00 91.69 88 CYS A CA 1
ATOM 617 C C . CYS A 1 88 ? 1.057 -3.026 12.994 1.00 91.69 88 CYS A C 1
ATOM 619 O O . CYS A 1 88 ? 1.935 -3.749 12.522 1.00 91.69 88 CYS A O 1
ATOM 621 N N . VAL A 1 89 ? 0.495 -3.253 14.181 1.00 90.62 89 VAL A N 1
ATOM 622 C CA . VAL A 1 89 ? 0.728 -4.455 14.994 1.00 90.62 89 VAL A CA 1
ATOM 623 C C . VAL A 1 89 ? -0.551 -5.294 15.080 1.00 90.62 89 VAL A C 1
ATOM 625 O O . VAL A 1 89 ? -0.487 -6.511 15.235 1.00 90.62 89 VAL A O 1
ATOM 628 N N . SER A 1 90 ? -1.721 -4.659 14.967 1.00 91.00 90 SER A N 1
ATOM 629 C CA . SER A 1 90 ? -3.031 -5.304 15.052 1.00 91.00 90 SER A CA 1
ATOM 630 C C . SER A 1 90 ? -4.098 -4.601 14.205 1.00 91.00 90 SER A C 1
ATOM 632 O O . SER A 1 90 ? -3.964 -3.430 13.854 1.00 91.00 90 SER A O 1
ATOM 634 N N . ASP A 1 91 ? -5.215 -5.288 13.941 1.00 92.38 91 ASP A N 1
ATOM 635 C CA . ASP A 1 91 ? -6.388 -4.731 13.239 1.00 92.38 91 ASP A CA 1
ATOM 636 C C . ASP A 1 91 ? -6.926 -3.432 13.863 1.00 92.38 91 ASP A C 1
ATOM 638 O O . ASP A 1 91 ? -7.547 -2.615 13.178 1.00 92.38 91 ASP A O 1
ATOM 642 N N . GLN A 1 92 ? -6.702 -3.233 15.165 1.00 89.62 92 GLN A N 1
ATOM 643 C CA . GLN A 1 92 ? -7.139 -2.031 15.865 1.00 89.62 92 GLN A CA 1
ATOM 644 C C . GLN A 1 92 ? -6.373 -0.789 15.396 1.00 89.62 92 GLN A C 1
ATOM 646 O O . GLN A 1 92 ? -6.969 0.283 15.295 1.00 89.62 92 GLN A O 1
ATOM 651 N N . ASP A 1 93 ? -5.099 -0.935 15.022 1.00 90.00 93 ASP A N 1
ATOM 652 C CA . ASP A 1 93 ? -4.280 0.169 14.508 1.00 90.00 93 ASP A CA 1
ATOM 653 C C . ASP A 1 93 ? -4.809 0.690 13.168 1.00 90.00 93 ASP A C 1
ATOM 655 O O . ASP A 1 93 ? -4.621 1.861 12.831 1.00 90.00 93 ASP A O 1
ATOM 659 N N . CYS A 1 94 ? -5.498 -0.173 12.420 1.00 92.69 94 CYS A N 1
ATOM 660 C CA . CYS A 1 94 ? -6.032 0.113 11.097 1.00 92.69 94 CYS A CA 1
ATOM 661 C C . CYS A 1 94 ? -7.425 0.733 11.111 1.00 92.69 94 CYS A C 1
ATOM 663 O O . CYS A 1 94 ? -7.953 1.027 10.040 1.00 92.69 94 CYS A O 1
ATOM 665 N N . TYR A 1 95 ? -8.027 0.939 12.288 1.00 89.88 95 TYR A N 1
ATOM 666 C CA . TYR A 1 95 ? -9.395 1.445 12.421 1.00 89.88 95 TYR A CA 1
ATOM 667 C C . TYR A 1 95 ? -10.390 0.625 11.582 1.00 89.88 95 TYR A C 1
ATOM 669 O O . TYR A 1 95 ? -11.220 1.177 10.862 1.00 89.88 95 TYR A O 1
ATOM 677 N N . LYS A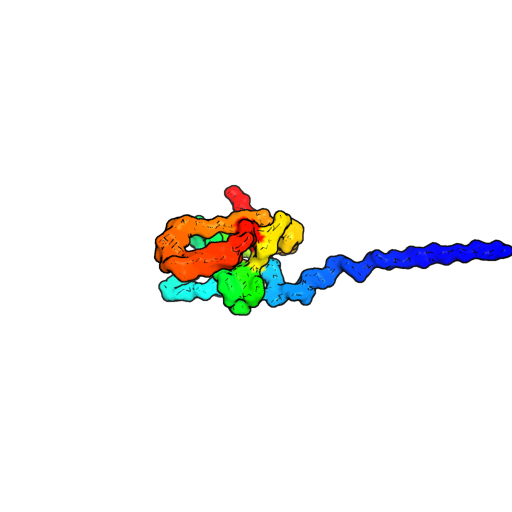 1 96 ? -10.297 -0.713 11.655 1.00 85.25 96 LYS A N 1
ATOM 678 C CA . LYS A 1 96 ? -11.036 -1.663 10.800 1.00 85.25 96 LYS A CA 1
ATOM 679 C C . LYS A 1 96 ? -12.536 -1.380 10.680 1.00 85.25 96 LYS A C 1
ATOM 681 O O . LYS A 1 96 ? -13.109 -1.590 9.617 1.00 85.25 96 LYS A O 1
ATOM 686 N N . SER A 1 97 ? -13.181 -0.892 11.738 1.00 86.69 97 SER A N 1
ATOM 687 C CA . SER A 1 97 ? -14.603 -0.518 11.716 1.00 86.69 97 SER A CA 1
ATOM 688 C C . SER A 1 97 ? -14.926 0.640 10.765 1.00 86.69 97 SER A C 1
ATOM 690 O O . SER A 1 97 ? -16.034 0.706 10.246 1.00 86.69 97 SER A O 1
ATOM 692 N N . GLU A 1 98 ? -13.978 1.547 10.537 1.00 88.88 98 GLU A N 1
ATOM 693 C CA . GLU A 1 98 ? -14.134 2.741 9.698 1.00 88.88 98 GLU A CA 1
ATOM 694 C C . GLU A 1 98 ? -13.507 2.548 8.312 1.00 88.88 98 GLU A C 1
ATOM 696 O O . GLU A 1 98 ? -14.063 2.947 7.281 1.00 88.88 98 GLU A O 1
ATOM 701 N N . THR A 1 99 ? -12.330 1.924 8.271 1.00 91.62 99 THR A N 1
ATOM 702 C CA . THR A 1 99 ? -11.550 1.743 7.045 1.00 91.62 99 THR A CA 1
ATOM 703 C C . THR A 1 99 ? -11.906 0.448 6.324 1.00 91.62 99 THR A C 1
ATOM 705 O O . THR A 1 99 ? -11.913 0.428 5.100 1.00 91.62 99 THR A O 1
ATOM 708 N N . GLY A 1 100 ? -12.249 -0.615 7.052 1.00 92.38 100 GLY A N 1
ATOM 709 C CA . GLY A 1 100 ? -12.324 -1.977 6.520 1.00 92.38 100 GLY A CA 1
ATOM 710 C C . GLY A 1 100 ? -10.953 -2.628 6.298 1.00 92.38 100 GLY A C 1
ATOM 711 O O . GLY A 1 100 ? -10.906 -3.740 5.778 1.00 92.38 100 GLY A O 1
ATOM 712 N N . LEU A 1 101 ? -9.858 -1.958 6.676 1.00 94.69 101 LEU A N 1
ATOM 713 C CA . LEU A 1 101 ? -8.493 -2.464 6.548 1.00 94.69 101 LEU A CA 1
ATOM 714 C C . LEU A 1 101 ? -8.126 -3.356 7.742 1.00 94.69 101 LEU A C 1
ATOM 716 O O . LEU A 1 101 ? -8.584 -3.136 8.865 1.00 94.69 101 LEU A O 1
ATOM 720 N N . VAL A 1 102 ? -7.279 -4.348 7.491 1.00 95.00 102 VAL A N 1
ATOM 721 C CA . VAL A 1 102 ? -6.718 -5.268 8.492 1.00 95.00 102 VAL A CA 1
ATOM 722 C C . VAL A 1 102 ? -5.215 -5.103 8.569 1.00 95.00 102 VAL A C 1
ATOM 724 O O . VAL A 1 102 ? -4.596 -4.637 7.614 1.00 95.00 102 VAL A O 1
ATOM 727 N N . CYS A 1 103 ? -4.635 -5.480 9.702 1.00 94.38 103 CYS A N 1
ATOM 728 C CA . CYS A 1 103 ? -3.191 -5.502 9.826 1.00 94.38 103 CYS A CA 1
ATOM 729 C C . CYS A 1 103 ? -2.653 -6.820 9.285 1.00 94.38 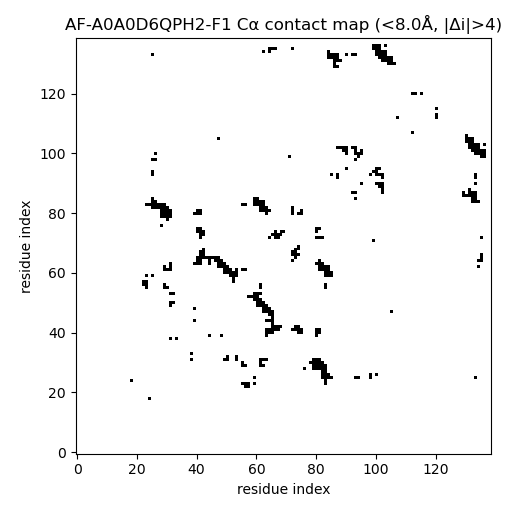103 CYS A C 1
ATOM 731 O O . CYS A 1 103 ? -2.845 -7.863 9.908 1.00 94.38 103 CYS A O 1
ATOM 733 N N . ASP A 1 104 ? -1.983 -6.771 8.138 1.00 92.31 104 ASP A N 1
ATOM 734 C CA . ASP A 1 104 ? -1.440 -7.967 7.500 1.00 92.31 104 ASP A CA 1
ATOM 735 C C . ASP A 1 104 ? -0.019 -7.734 6.998 1.00 92.31 104 ASP A C 1
ATOM 737 O O . ASP A 1 104 ? 0.424 -6.597 6.802 1.00 92.31 104 ASP A O 1
ATOM 741 N N . GLN A 1 105 ? 0.708 -8.833 6.823 1.00 86.81 105 GLN A N 1
ATOM 742 C CA . GLN A 1 105 ? 2.091 -8.812 6.402 1.00 86.81 105 GLN A CA 1
ATOM 743 C C . GLN A 1 105 ? 2.205 -8.411 4.926 1.00 86.81 105 GLN A C 1
ATOM 745 O O . GLN A 1 105 ? 1.633 -9.057 4.048 1.00 86.81 105 GLN A O 1
ATOM 750 N N . VAL A 1 106 ? 3.009 -7.386 4.636 1.00 82.62 106 VAL A N 1
ATOM 751 C CA . VAL A 1 106 ? 3.364 -7.007 3.263 1.00 82.62 106 VAL A CA 1
ATOM 752 C C . VAL A 1 106 ? 4.785 -7.474 2.998 1.00 82.62 106 VAL A C 1
ATOM 754 O O . VAL A 1 106 ? 5.740 -7.014 3.620 1.00 82.62 106 VAL A O 1
ATOM 757 N N . VAL A 1 107 ? 4.923 -8.419 2.073 1.00 81.75 107 VAL A N 1
ATOM 758 C CA . VAL A 1 107 ? 6.215 -8.976 1.671 1.00 81.75 107 VAL A CA 1
ATOM 759 C C . VAL A 1 107 ? 6.555 -8.459 0.283 1.00 81.75 107 VAL A C 1
ATOM 761 O O . VAL A 1 107 ? 5.759 -8.595 -0.646 1.00 81.75 107 VAL A O 1
ATOM 764 N N . LEU A 1 108 ? 7.744 -7.874 0.146 1.00 81.62 108 LEU A N 1
ATOM 765 C CA . LEU A 1 108 ? 8.263 -7.440 -1.147 1.00 81.62 108 LEU A CA 1
ATOM 766 C C . LEU A 1 108 ? 8.510 -8.647 -2.047 1.00 81.62 108 LEU A C 1
ATOM 768 O O . LEU A 1 108 ? 9.097 -9.636 -1.606 1.00 81.62 108 LEU A O 1
ATOM 772 N N . ASP A 1 109 ? 8.103 -8.547 -3.313 1.00 82.94 109 ASP A N 1
ATOM 773 C CA . ASP A 1 109 ? 8.356 -9.593 -4.300 1.00 82.94 109 ASP A CA 1
ATOM 774 C C . ASP A 1 109 ? 9.877 -9.829 -4.435 1.00 82.94 109 ASP A C 1
ATOM 776 O O . ASP A 1 109 ? 10.617 -8.914 -4.823 1.00 82.94 109 ASP A O 1
ATOM 780 N N . PRO A 1 110 ? 10.375 -11.043 -4.131 1.00 82.75 110 PRO A N 1
ATOM 781 C CA . PRO A 1 110 ? 11.790 -11.361 -4.260 1.00 82.75 110 PRO A CA 1
ATOM 782 C C . PRO A 1 110 ? 12.328 -11.159 -5.680 1.00 82.75 110 PRO A C 1
ATOM 784 O O . PRO A 1 110 ? 13.490 -10.784 -5.836 1.00 82.75 110 PRO A O 1
ATOM 787 N N . ALA A 1 111 ? 11.508 -11.385 -6.713 1.00 85.38 111 ALA A N 1
ATOM 788 C CA . ALA A 1 111 ? 11.908 -11.179 -8.102 1.00 85.38 111 ALA A CA 1
ATOM 789 C C . ALA A 1 111 ? 12.081 -9.686 -8.413 1.00 85.38 111 ALA A C 1
ATOM 791 O O . ALA A 1 111 ? 13.070 -9.300 -9.040 1.00 85.38 111 ALA A O 1
ATOM 792 N N . PHE A 1 112 ? 11.177 -8.841 -7.908 1.00 82.88 112 PHE A N 1
ATOM 793 C CA . PHE A 1 112 ? 11.332 -7.389 -7.970 1.00 82.88 112 PHE A CA 1
ATOM 794 C C . PHE A 1 112 ? 12.609 -6.944 -7.254 1.00 82.88 112 PHE A C 1
ATOM 796 O O . PHE A 1 112 ? 13.444 -6.277 -7.860 1.00 82.88 112 PHE A O 1
ATOM 803 N N . LEU A 1 113 ? 12.827 -7.379 -6.011 1.00 84.75 113 LEU A N 1
ATOM 804 C CA . LEU A 1 113 ? 14.041 -7.043 -5.259 1.00 84.75 113 LEU A CA 1
ATOM 805 C C . LEU A 1 113 ? 15.325 -7.490 -5.968 1.00 84.75 113 LEU A C 1
ATOM 807 O O . LEU A 1 113 ? 16.330 -6.782 -5.920 1.00 84.75 113 LEU A O 1
ATOM 811 N N . ALA A 1 114 ? 15.303 -8.647 -6.631 1.00 87.44 114 ALA A N 1
ATOM 812 C CA . ALA A 1 114 ? 16.429 -9.150 -7.411 1.00 87.44 114 ALA A CA 1
ATOM 813 C C . ALA A 1 114 ? 16.692 -8.336 -8.690 1.00 87.44 114 ALA A C 1
ATOM 815 O O . ALA A 1 114 ? 17.810 -8.369 -9.200 1.00 87.44 114 ALA A O 1
ATOM 816 N N . SER A 1 115 ? 15.692 -7.608 -9.196 1.00 88.25 115 SER A N 1
ATOM 817 C CA . SER A 1 115 ? 15.827 -6.753 -10.381 1.00 88.25 115 SER A CA 1
ATOM 818 C C . SER A 1 115 ? 16.467 -5.388 -10.095 1.00 88.25 115 SER A C 1
ATOM 820 O O . SER A 1 115 ? 16.915 -4.718 -11.024 1.00 88.25 115 SER A O 1
ATOM 822 N N . LEU A 1 116 ? 16.518 -4.974 -8.824 1.00 86.00 116 LEU A N 1
ATOM 823 C CA . LEU A 1 116 ? 17.042 -3.676 -8.401 1.00 86.00 116 LEU A CA 1
ATOM 824 C C . LEU A 1 116 ? 18.569 -3.696 -8.241 1.00 86.00 116 LEU A C 1
ATOM 826 O O . LEU A 1 116 ? 19.162 -4.711 -7.867 1.00 86.00 116 LEU A O 1
ATOM 830 N N . ASP A 1 117 ? 19.208 -2.541 -8.446 1.00 92.94 117 ASP A N 1
ATOM 831 C CA . ASP A 1 117 ? 20.606 -2.353 -8.061 1.00 92.94 117 ASP A CA 1
ATOM 832 C C . ASP A 1 117 ? 20.776 -2.448 -6.535 1.00 92.94 117 ASP A C 1
ATOM 834 O O . ASP A 1 117 ? 19.826 -2.296 -5.762 1.00 92.94 117 ASP A O 1
ATOM 838 N N . GLU A 1 118 ? 22.005 -2.691 -6.081 1.00 88.94 118 GLU A N 1
ATOM 839 C CA . GLU A 1 118 ? 22.281 -2.929 -4.665 1.00 88.94 118 GLU A CA 1
ATOM 840 C C . GLU A 1 118 ? 21.854 -1.767 -3.761 1.00 88.94 118 GLU A C 1
ATOM 842 O O . GLU A 1 118 ? 21.292 -2.012 -2.694 1.00 88.94 118 GLU A O 1
ATOM 847 N N . THR A 1 119 ? 22.050 -0.519 -4.189 1.00 88.56 119 THR A N 1
ATOM 848 C CA . THR A 1 119 ? 21.722 0.654 -3.367 1.00 88.56 119 THR A CA 1
ATOM 849 C C . THR A 1 119 ? 20.212 0.783 -3.203 1.00 88.56 119 THR A C 1
ATOM 851 O O . THR A 1 119 ? 19.716 0.950 -2.087 1.00 88.56 119 THR A O 1
ATOM 854 N N . THR A 1 120 ? 19.468 0.657 -4.302 1.00 84.31 120 THR A N 1
ATOM 855 C CA . THR A 1 120 ? 18.001 0.734 -4.287 1.00 84.31 120 THR A CA 1
ATOM 856 C C . THR A 1 120 ? 17.394 -0.435 -3.521 1.00 84.31 120 THR A C 1
ATOM 858 O O . THR A 1 120 ? 16.510 -0.241 -2.688 1.00 84.31 120 THR A O 1
ATOM 861 N N . ARG A 1 121 ? 17.916 -1.648 -3.718 1.00 84.12 121 ARG A N 1
ATOM 862 C CA . ARG A 1 121 ? 17.488 -2.837 -2.977 1.00 84.12 121 ARG A CA 1
ATOM 863 C C . ARG A 1 121 ? 17.671 -2.664 -1.468 1.00 84.12 121 ARG A C 1
ATOM 865 O O . ARG A 1 121 ? 16.747 -2.955 -0.715 1.00 84.12 121 ARG A O 1
ATOM 872 N N . GLN A 1 122 ? 18.831 -2.173 -1.020 1.00 83.94 122 GLN A N 1
ATOM 873 C CA . GLN A 1 122 ? 19.084 -1.931 0.407 1.00 83.94 122 GLN A CA 1
ATOM 874 C C . GLN A 1 122 ? 18.166 -0.850 0.985 1.00 83.94 122 GLN A C 1
ATOM 876 O O . GLN A 1 122 ? 17.720 -0.982 2.122 1.00 83.94 122 GLN A O 1
ATOM 881 N N . ARG A 1 123 ? 17.821 0.182 0.201 1.00 80.38 123 ARG A N 1
ATOM 882 C CA . ARG A 1 123 ? 16.821 1.177 0.611 1.00 80.38 123 ARG A CA 1
ATOM 883 C C . ARG A 1 123 ? 15.465 0.527 0.883 1.00 80.38 123 ARG A C 1
ATOM 885 O O . ARG A 1 123 ? 14.942 0.690 1.978 1.00 80.38 123 ARG A O 1
ATOM 892 N N . TYR A 1 124 ? 14.936 -0.258 -0.059 1.00 77.81 124 TYR A N 1
ATOM 893 C CA . TYR A 1 124 ? 13.644 -0.931 0.124 1.00 77.81 124 TYR A CA 1
ATOM 894 C C . TYR A 1 124 ? 13.644 -1.885 1.321 1.00 77.81 124 TYR A C 1
ATOM 896 O O . TYR A 1 124 ? 12.694 -1.873 2.102 1.00 77.81 124 TYR A O 1
ATOM 904 N N . LEU A 1 125 ? 14.718 -2.659 1.507 1.00 78.50 125 LEU A N 1
ATOM 905 C CA . LEU A 1 125 ? 14.874 -3.552 2.661 1.00 78.50 125 LEU A CA 1
ATOM 906 C C . LEU A 1 125 ? 14.968 -2.790 3.995 1.00 78.50 125 LEU A C 1
ATOM 908 O O . LEU A 1 125 ? 14.512 -3.292 5.017 1.00 78.50 125 LEU A O 1
ATOM 912 N N . GLY A 1 126 ? 15.545 -1.585 3.995 1.00 72.44 126 GLY A N 1
ATOM 913 C CA . GLY A 1 126 ? 15.611 -0.718 5.172 1.00 72.44 126 GLY A CA 1
ATOM 914 C C . GLY A 1 126 ? 14.304 0.022 5.476 1.00 72.44 126 GLY A C 1
ATOM 915 O O . GLY A 1 126 ? 14.024 0.298 6.642 1.00 72.44 126 GLY A O 1
ATOM 916 N N . GLU A 1 127 ? 13.504 0.340 4.455 1.00 67.56 127 GLU A N 1
ATOM 917 C CA . GLU A 1 127 ? 12.204 1.017 4.591 1.00 67.56 127 GLU A CA 1
ATOM 918 C C . GLU A 1 127 ? 11.080 0.054 4.999 1.00 67.56 127 GLU A C 1
ATOM 920 O O . GLU A 1 127 ? 10.220 0.413 5.801 1.00 67.56 127 GLU A O 1
ATOM 925 N N . THR A 1 128 ? 11.127 -1.203 4.549 1.00 63.69 128 THR A N 1
ATOM 926 C CA . THR A 1 128 ? 10.232 -2.280 5.021 1.00 63.69 128 THR A CA 1
ATOM 927 C C . THR A 1 128 ? 10.712 -2.899 6.339 1.00 63.69 128 THR A C 1
ATOM 929 O O . THR A 1 128 ? 10.691 -4.110 6.537 1.00 63.69 128 THR A O 1
ATOM 932 N N . GLN A 1 129 ? 11.131 -2.057 7.288 1.00 56.78 129 GLN A N 1
ATOM 933 C CA . GLN A 1 129 ? 11.438 -2.491 8.659 1.00 56.78 129 GLN A CA 1
ATOM 934 C C . GLN A 1 129 ? 10.217 -3.068 9.387 1.00 56.78 129 GLN A C 1
ATOM 936 O O . GLN A 1 129 ? 10.366 -3.817 10.353 1.00 56.78 129 GLN A O 1
ATOM 941 N N . TYR A 1 130 ? 9.012 -2.732 8.926 1.00 60.94 130 TYR A N 1
ATOM 942 C CA . TYR A 1 130 ? 7.767 -3.273 9.442 1.00 60.94 130 TYR A CA 1
ATOM 943 C C . TYR A 1 130 ? 7.304 -4.430 8.570 1.00 60.94 130 TYR A C 1
ATOM 945 O O . TYR A 1 130 ? 7.199 -4.304 7.353 1.00 60.94 130 TYR A O 1
ATOM 953 N N . SER A 1 131 ? 6.991 -5.556 9.210 1.00 72.00 131 SER A N 1
ATOM 954 C CA . SER A 1 131 ? 6.429 -6.705 8.509 1.00 72.00 131 SER A CA 1
ATOM 955 C C . SER A 1 131 ? 5.007 -6.425 8.028 1.00 72.00 131 SER A C 1
ATOM 957 O O . SER A 1 131 ? 4.608 -6.980 7.012 1.00 72.00 131 SER A O 1
ATOM 959 N N . SER A 1 132 ? 4.254 -5.570 8.730 1.00 90.56 132 SER A N 1
ATOM 960 C CA . SER A 1 132 ? 2.801 -5.478 8.573 1.00 90.56 132 SER A CA 1
ATOM 961 C C . SER A 1 132 ? 2.296 -4.053 8.371 1.00 90.56 132 SER A C 1
ATOM 963 O O . SER A 1 132 ? 2.758 -3.113 9.021 1.00 90.56 132 SER A O 1
ATOM 965 N N . TYR A 1 133 ? 1.305 -3.919 7.492 1.00 92.38 133 TYR A N 1
ATOM 966 C CA . TYR A 1 133 ? 0.643 -2.666 7.138 1.00 92.38 133 TYR A CA 1
ATOM 967 C C . TYR A 1 133 ? -0.875 -2.843 7.120 1.00 92.38 133 TYR A C 1
ATOM 969 O O . TYR A 1 133 ? -1.397 -3.954 7.027 1.00 92.38 133 TYR A O 1
ATOM 977 N N . CYS A 1 134 ? -1.594 -1.725 7.185 1.00 94.50 134 CYS A N 1
ATOM 978 C CA . CYS A 1 134 ? -3.042 -1.723 7.030 1.00 94.50 134 CYS A CA 1
ATOM 979 C C . CYS A 1 134 ? -3.428 -1.959 5.569 1.00 94.50 134 CYS A C 1
ATOM 981 O O . CYS A 1 134 ? -3.223 -1.086 4.724 1.00 94.50 134 CYS A O 1
ATOM 983 N N . VAL A 1 135 ? -3.992 -3.121 5.261 1.00 94.25 135 VAL A N 1
ATOM 984 C CA . VAL A 1 135 ? -4.311 -3.530 3.889 1.00 94.25 135 VAL A CA 1
ATOM 985 C C . VAL A 1 135 ? -5.745 -4.015 3.741 1.00 94.25 135 VAL A C 1
ATOM 987 O O . VAL A 1 135 ? -6.447 -4.270 4.723 1.00 94.25 135 VAL A O 1
ATOM 990 N N . VAL A 1 136 ? -6.200 -4.117 2.492 1.00 93.94 136 VAL A N 1
ATOM 991 C CA . VAL A 1 136 ? -7.471 -4.774 2.181 1.00 93.94 136 VAL A CA 1
ATOM 992 C C . VAL A 1 136 ? -7.388 -6.242 2.626 1.00 93.94 136 VAL A C 1
ATOM 994 O O . VAL A 1 136 ? -6.401 -6.907 2.309 1.00 93.94 136 VAL A O 1
ATOM 997 N N . PRO A 1 137 ? -8.398 -6.776 3.342 1.00 91.31 137 PRO A N 1
ATOM 998 C CA . PRO A 1 137 ? -8.412 -8.181 3.734 1.00 91.31 137 PRO A CA 1
ATOM 999 C C . PRO A 1 137 ? -8.303 -9.100 2.517 1.00 91.31 137 PRO A C 1
ATOM 1001 O O . PRO A 1 137 ? -9.089 -8.980 1.573 1.00 91.31 137 PRO A O 1
ATOM 1004 N N . ARG A 1 138 ? -7.347 -10.031 2.555 1.00 83.75 138 ARG A N 1
ATOM 1005 C CA . ARG A 1 138 ? -7.172 -11.042 1.508 1.00 83.75 138 ARG A CA 1
ATOM 1006 C C . ARG A 1 138 ? -8.271 -12.106 1.625 1.00 83.75 138 ARG A C 1
ATOM 1008 O O . ARG A 1 138 ? -8.668 -12.454 2.738 1.00 83.75 138 ARG A O 1
ATOM 1015 N N . GLN A 1 139 ? -8.797 -12.561 0.486 1.00 63.88 139 GLN A N 1
ATOM 1016 C CA . GLN A 1 139 ? -9.768 -13.664 0.416 1.00 63.88 139 GLN A CA 1
ATOM 1017 C C . GLN A 1 139 ? -9.067 -15.010 0.277 1.00 63.88 139 GLN A C 1
ATOM 1019 O O . GLN A 1 139 ? -8.013 -15.045 -0.397 1.00 63.88 139 GLN A O 1
#

Radius of gyration: 20.12 Å; Cα contacts (8 Å, |Δi|>4): 234; chains: 1; bounding box: 46×30×81 Å

pLDDT: mean 81.21, std 15.78, range [39.25, 95.5]

Foldseek 3Di:
DDDDDDPPDDPDDPDPPPQPPAPPGFQAFDADPDDPDQDDALCRDPAKDWDQCGPNQHRFIWIAGNDDPPPPLNGADVRGRTGTKDFDDFQVVRVCVPNVWTKDFDDDDVVVLVPDDPVVSVVVVVVPPGRIMTHHDDD

Secondary structure (DSSP, 8-state):
-PPP---------SSS-STTS-SSPTT-EE-----SSPPP-TTT-SS-EEETT-TTTTTSEEEE----TTSTTSS-BTTB-EEEE-B-SSTTTTTHHHH--EEEE----HHHHHHS-HHHHHHHHHH---SEEEEPPP-

Sequence (139 aa):
MRPQVIRLIAALASVAALSACQNPNVGERCKLSWGSGEPPSPQTASGDYFESGNIGCEDLICIVSPAPAGSKYGGCSGDSCGYCSKPCVSDQDCYKSETGLVCDQVVLDPAFLASLDETTRQRYLGETQYSSYCVVPRQ

Solvent-accessible surface area (backbone atoms only — not comparable to full-atom values): 8423 Å² total; per-residue (Å²): 137,84,85,80,84,82,79,83,74,82,92,82,85,85,78,88,72,74,79,80,79,50,79,58,43,75,58,38,70,14,58,80,93,57,72,99,65,86,66,71,31,12,85,68,31,94,49,77,45,73,37,78,73,30,83,68,15,47,96,24,29,28,34,27,43,54,35,60,78,88,44,96,54,25,50,54,64,80,83,23,26,24,23,17,24,46,77,39,92,38,41,74,74,34,43,31,93,81,54,60,21,30,45,42,74,62,78,79,57,65,68,60,51,69,72,45,56,71,70,61,34,51,48,55,61,61,69,56,72,52,59,22,27,36,34,74,72,82,130

Mean predicted aligned error: 10.07 Å